Protein AF-A0A959TFT6-F1 (afdb_monomer_lite)

Sequence (84 aa):
TTYSASAADIAAGRIDFTLSSLNNGNCAPVSDQMTIWLTDGIIANAGPDQSVCVLSDHAQLQGAILNGSPTGTWTTTGSGTFSP

Structure (mmCIF, N/CA/C/O backbone):
data_AF-A0A959TFT6-F1
#
_entry.id   AF-A0A959TFT6-F1
#
loop_
_atom_site.group_PDB
_atom_site.id
_atom_site.type_symbol
_atom_site.l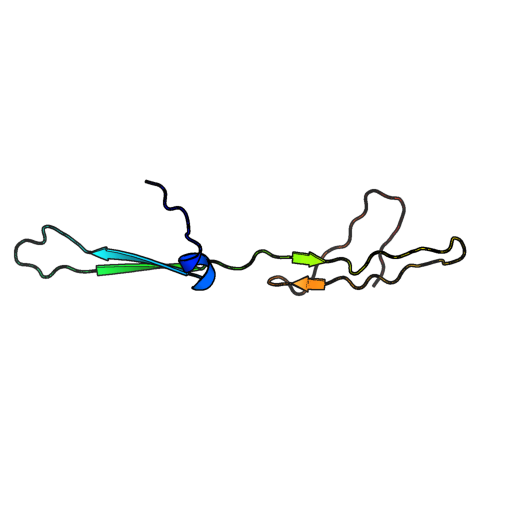abel_atom_id
_atom_site.label_alt_id
_atom_site.label_comp_id
_atom_site.label_asym_id
_atom_site.label_entity_id
_atom_site.label_seq_id
_atom_site.pdbx_PDB_ins_code
_atom_site.Cartn_x
_atom_site.Cartn_y
_atom_site.Cartn_z
_atom_site.occupancy
_atom_site.B_iso_or_equiv
_atom_site.auth_seq_id
_atom_site.auth_comp_id
_atom_site.auth_asym_id
_atom_site.auth_atom_id
_atom_site.pdbx_PDB_model_num
ATOM 1 N N . THR A 1 1 ? -0.016 1.190 24.865 1.00 71.31 1 THR A N 1
ATOM 2 C CA . THR A 1 1 ? -0.076 -0.234 24.476 1.00 71.31 1 THR A CA 1
ATOM 3 C C . THR A 1 1 ? -0.010 -0.304 22.967 1.00 71.31 1 THR A C 1
ATOM 5 O O . THR A 1 1 ? -0.666 0.499 22.321 1.00 71.31 1 THR A O 1
ATOM 8 N N . THR A 1 2 ? 0.815 -1.191 22.414 1.00 85.88 2 THR A N 1
ATOM 9 C CA . THR A 1 2 ? 1.027 -1.329 20.963 1.00 85.88 2 THR A CA 1
ATOM 10 C C . THR A 1 2 ? 0.579 -2.723 20.548 1.00 85.88 2 THR A C 1
ATOM 12 O O . THR A 1 2 ? 0.930 -3.690 21.222 1.00 85.88 2 THR A O 1
ATOM 15 N N . TYR A 1 3 ? -0.200 -2.819 19.473 1.00 91.69 3 TYR A N 1
ATOM 16 C CA . TYR A 1 3 ? -0.556 -4.085 18.838 1.00 91.69 3 TYR A CA 1
ATOM 17 C C . TYR A 1 3 ? 0.306 -4.269 17.587 1.00 91.69 3 TYR A C 1
ATOM 19 O O . TYR A 1 3 ? 0.410 -3.345 16.781 1.00 91.69 3 TYR A O 1
ATOM 27 N N . SER A 1 4 ? 0.903 -5.447 17.424 1.00 93.44 4 SER A N 1
ATOM 28 C CA . SER A 1 4 ? 1.637 -5.827 16.213 1.00 93.44 4 SER A CA 1
ATOM 29 C C . SER A 1 4 ? 0.827 -6.880 15.468 1.00 93.44 4 SER A C 1
ATOM 31 O O . SER A 1 4 ? 0.527 -7.924 16.042 1.00 93.44 4 SER A O 1
ATOM 33 N N . ALA A 1 5 ? 0.481 -6.606 14.208 1.00 93.06 5 ALA A N 1
ATOM 34 C CA . ALA A 1 5 ? -0.301 -7.524 13.385 1.00 93.06 5 ALA A CA 1
ATOM 35 C C . ALA A 1 5 ? 0.420 -8.867 13.197 1.00 93.06 5 ALA A C 1
ATOM 37 O O . ALA A 1 5 ? 1.620 -8.919 12.916 1.00 93.06 5 ALA A O 1
ATOM 38 N N . SER A 1 6 ? -0.331 -9.952 13.354 1.00 93.94 6 SER A N 1
ATOM 39 C CA . SER A 1 6 ? 0.122 -11.318 13.119 1.00 93.94 6 SER A CA 1
ATOM 40 C C . SER A 1 6 ? -0.059 -11.725 11.653 1.00 93.94 6 SER A C 1
ATOM 42 O O . SER A 1 6 ? -0.778 -11.082 10.889 1.00 93.94 6 SER A O 1
ATOM 44 N N . ALA A 1 7 ? 0.538 -12.851 11.256 1.00 93.81 7 ALA A N 1
ATOM 45 C CA . ALA A 1 7 ? 0.304 -13.427 9.930 1.00 93.81 7 ALA A CA 1
ATOM 46 C C . ALA A 1 7 ? -1.175 -13.800 9.694 1.00 93.81 7 ALA A C 1
ATOM 48 O O . ALA A 1 7 ? -1.649 -13.725 8.564 1.00 93.81 7 ALA A O 1
ATOM 49 N N . ALA A 1 8 ? -1.909 -14.168 10.751 1.00 94.81 8 ALA A N 1
ATOM 50 C CA . ALA A 1 8 ? -3.337 -14.460 10.659 1.00 94.81 8 ALA A CA 1
ATOM 51 C C . ALA A 1 8 ? -4.162 -13.192 10.392 1.00 94.81 8 ALA A C 1
ATOM 53 O O . ALA A 1 8 ? -5.081 -13.235 9.579 1.00 94.81 8 ALA A O 1
ATOM 54 N N . ASP A 1 9 ? -3.796 -12.065 11.010 1.00 94.06 9 ASP A N 1
ATOM 55 C CA . ASP A 1 9 ? -4.452 -10.774 10.761 1.00 94.06 9 ASP A CA 1
ATOM 56 C C . ASP A 1 9 ? -4.250 -10.334 9.309 1.00 94.06 9 ASP A C 1
ATOM 58 O O . ASP A 1 9 ? -5.204 -9.960 8.630 1.00 94.06 9 ASP A O 1
ATOM 62 N N . ILE A 1 10 ? -3.010 -10.439 8.816 1.00 90.69 10 ILE A N 1
ATOM 63 C CA . ILE A 1 10 ? -2.659 -10.121 7.426 1.00 90.69 10 ILE A CA 1
ATOM 64 C C . ILE A 1 10 ? -3.457 -11.009 6.465 1.00 90.69 10 ILE A C 1
ATOM 66 O O . ILE A 1 10 ? -4.057 -10.500 5.524 1.00 90.69 10 ILE A O 1
ATOM 70 N N . ALA A 1 11 ? -3.532 -12.318 6.729 1.00 90.94 11 ALA A N 1
ATOM 71 C CA . ALA A 1 11 ? -4.314 -13.244 5.911 1.00 90.94 11 ALA A CA 1
ATOM 72 C C . ALA A 1 11 ? -5.827 -12.951 5.947 1.00 90.94 11 ALA A C 1
ATOM 74 O O . ALA A 1 11 ? -6.521 -13.181 4.958 1.00 90.94 11 ALA A O 1
ATOM 75 N N . ALA A 1 12 ? -6.345 -12.440 7.067 1.00 93.44 12 ALA A N 1
ATOM 76 C CA . ALA A 1 12 ? -7.743 -12.038 7.209 1.00 93.44 12 ALA A CA 1
ATOM 77 C C . ALA A 1 12 ? -8.054 -10.660 6.590 1.00 93.44 12 ALA A C 1
ATOM 79 O O . ALA A 1 12 ? -9.230 -10.319 6.432 1.00 93.44 12 ALA A O 1
ATOM 80 N N . GLY A 1 13 ? -7.029 -9.857 6.277 1.00 93.19 13 GLY A N 1
ATOM 81 C CA . GLY A 1 13 ? -7.158 -8.514 5.703 1.00 93.19 13 GLY A CA 1
ATOM 82 C C . GLY A 1 13 ? -7.770 -7.473 6.646 1.00 93.19 13 GLY A C 1
ATOM 83 O O . GLY A 1 13 ? -8.076 -6.358 6.222 1.00 93.19 13 GLY A O 1
ATOM 84 N N . ARG A 1 14 ? -7.988 -7.804 7.925 1.00 94.38 14 ARG A N 1
ATOM 85 C CA . ARG A 1 14 ? -8.518 -6.872 8.928 1.00 94.38 14 ARG A CA 1
ATOM 86 C C . ARG A 1 14 ? -8.249 -7.337 10.356 1.00 94.38 14 ARG A C 1
ATOM 88 O O . ARG A 1 14 ? -8.010 -8.516 10.597 1.00 94.38 14 ARG A O 1
ATOM 95 N N . ILE A 1 15 ? -8.392 -6.410 11.296 1.00 96.12 15 ILE A N 1
ATOM 96 C CA . ILE A 1 15 ? -8.368 -6.647 12.740 1.00 96.12 15 ILE A CA 1
ATOM 97 C C . ILE A 1 15 ? -9.647 -6.062 13.343 1.00 96.12 15 ILE A C 1
ATOM 99 O O . ILE A 1 15 ? -9.973 -4.904 13.085 1.00 96.12 15 ILE A O 1
ATOM 103 N N . ASP A 1 16 ? -10.351 -6.847 14.155 1.00 95.19 16 ASP A N 1
ATOM 104 C CA . ASP A 1 16 ? -11.568 -6.432 14.854 1.00 95.19 16 ASP A CA 1
ATOM 105 C C . ASP A 1 16 ? -11.269 -6.240 16.351 1.00 95.19 16 ASP A C 1
ATOM 107 O O . ASP A 1 16 ? -11.058 -7.202 17.091 1.00 95.19 16 ASP A O 1
ATOM 111 N N . PHE A 1 17 ? -11.252 -4.991 16.815 1.00 95.19 17 PHE A N 1
ATOM 112 C CA . PHE A 1 17 ? -11.116 -4.654 18.231 1.00 95.19 17 PHE A CA 1
ATOM 113 C C . PHE A 1 17 ? -12.494 -4.456 18.849 1.00 95.19 17 PHE A C 1
ATOM 115 O O . PHE A 1 17 ? -13.236 -3.575 18.431 1.00 95.19 17 PHE A O 1
ATOM 122 N N . THR A 1 18 ? -12.834 -5.242 19.870 1.00 96.00 18 THR A N 1
ATOM 123 C CA . THR A 1 18 ? -14.090 -5.080 20.616 1.00 96.00 18 THR A CA 1
ATOM 124 C C . THR A 1 18 ? -13.807 -4.497 21.991 1.00 96.00 18 THR A C 1
ATOM 126 O O . THR A 1 18 ? -13.023 -5.058 22.759 1.00 96.00 18 THR A O 1
ATOM 129 N N . LEU A 1 19 ? -14.467 -3.390 22.319 1.00 95.62 19 LEU A N 1
ATOM 130 C CA . LEU A 1 19 ? -14.482 -2.822 23.657 1.00 95.62 19 LEU A CA 1
ATOM 131 C C . LEU A 1 19 ? -15.812 -3.168 24.316 1.00 95.62 19 LEU A C 1
ATOM 133 O O . LEU A 1 19 ? -16.861 -2.782 23.818 1.00 95.62 19 LEU A O 1
ATOM 137 N N . SER A 1 20 ? -15.767 -3.861 25.450 1.00 96.94 20 SER A N 1
ATOM 138 C CA . SER A 1 20 ? -16.948 -4.149 26.263 1.00 96.94 20 SER A CA 1
ATOM 139 C C . SER A 1 20 ? -16.870 -3.363 27.565 1.00 96.94 20 SER A C 1
ATOM 141 O O . SER A 1 20 ? -15.828 -3.356 28.227 1.00 96.94 20 SER A O 1
ATOM 143 N N . SER A 1 21 ? -17.963 -2.708 27.950 1.00 96.31 21 SER A N 1
ATOM 144 C CA . SER A 1 21 ? -18.027 -1.976 29.210 1.00 96.31 21 SER A CA 1
ATOM 145 C C . SER A 1 21 ? -17.963 -2.938 30.398 1.00 96.31 21 SER A C 1
ATOM 147 O O . SER A 1 21 ? -18.635 -3.972 30.429 1.00 96.31 21 SER A O 1
ATOM 149 N N . LEU A 1 22 ? -17.162 -2.587 31.402 1.00 95.06 22 LEU A N 1
ATOM 150 C CA . LEU A 1 22 ? -17.014 -3.342 32.646 1.00 95.06 22 LEU A CA 1
ATOM 151 C C . LEU A 1 22 ? -17.507 -2.497 33.827 1.00 95.06 22 LEU A C 1
ATOM 153 O O . LEU A 1 22 ? -17.559 -1.274 33.738 1.00 95.06 22 LEU A O 1
ATOM 157 N N . ASN A 1 23 ? -17.833 -3.150 34.948 1.00 93.75 23 ASN A N 1
ATOM 158 C CA . ASN A 1 23 ? -18.330 -2.509 36.178 1.00 93.75 23 ASN A CA 1
ATOM 159 C C . ASN A 1 23 ? -19.656 -1.738 36.010 1.00 93.75 23 ASN A C 1
ATOM 161 O O . ASN A 1 23 ? -19.839 -0.662 36.572 1.00 93.75 23 ASN A O 1
ATOM 165 N N . ASN A 1 24 ? -20.612 -2.313 35.278 1.00 93.56 24 ASN A N 1
ATOM 166 C CA . ASN A 1 24 ? -21.887 -1.662 34.940 1.00 93.56 24 ASN A CA 1
ATOM 167 C C . ASN A 1 24 ? -22.960 -1.709 36.054 1.00 93.56 24 ASN A C 1
ATOM 169 O O . ASN A 1 24 ? -24.113 -1.355 35.813 1.00 93.56 24 ASN A O 1
ATOM 173 N N . GLY A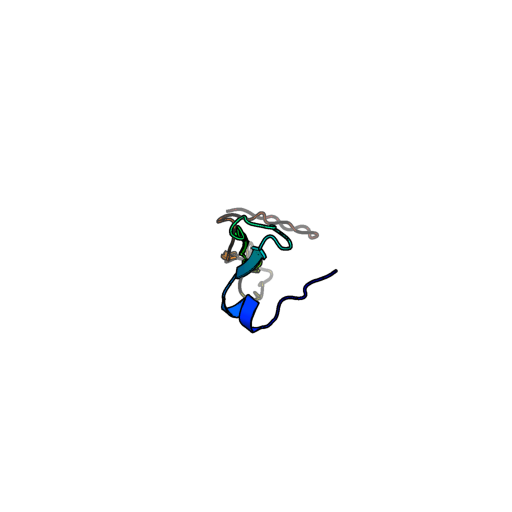 1 25 ? -22.621 -2.160 37.267 1.00 94.06 25 GLY A N 1
ATOM 174 C CA . GLY A 1 25 ? -23.587 -2.337 38.357 1.00 94.06 25 GLY A CA 1
ATOM 175 C C . GLY A 1 25 ? -24.737 -3.268 37.956 1.00 94.06 25 GLY A C 1
ATOM 176 O O . GLY A 1 25 ? -24.506 -4.428 37.628 1.00 94.06 25 GLY A O 1
ATOM 177 N N . ASN A 1 26 ? -25.967 -2.744 37.959 1.00 95.06 26 ASN A N 1
ATOM 178 C CA . ASN A 1 26 ? -27.176 -3.490 37.581 1.00 95.06 26 ASN A CA 1
ATOM 179 C C . ASN A 1 26 ? -27.488 -3.430 36.073 1.00 95.06 26 ASN A C 1
ATOM 181 O O . ASN A 1 26 ? -28.462 -4.036 35.628 1.00 95.06 26 ASN A O 1
ATOM 185 N N . CYS A 1 27 ? -26.715 -2.676 35.291 1.00 94.94 27 CYS A N 1
ATOM 186 C CA . CYS A 1 27 ? -26.905 -2.572 33.850 1.00 94.94 27 CYS A CA 1
ATOM 187 C C . CYS A 1 27 ? -26.210 -3.728 33.123 1.00 94.94 27 CYS A C 1
ATOM 189 O O . CYS A 1 27 ? -25.153 -4.207 33.540 1.00 94.94 27 CYS A O 1
ATOM 191 N N . ALA A 1 28 ? -26.780 -4.142 31.990 1.00 96.25 28 ALA A N 1
ATOM 192 C CA . ALA A 1 28 ? -26.107 -5.069 31.091 1.00 96.25 28 ALA A CA 1
ATOM 193 C C . ALA A 1 28 ? -24.846 -4.411 30.491 1.00 96.25 28 ALA A C 1
ATOM 195 O O . ALA A 1 28 ? -24.853 -3.202 30.237 1.00 96.25 28 ALA A O 1
ATOM 196 N N . PRO A 1 29 ? -23.766 -5.176 30.259 1.00 95.00 29 PRO A N 1
ATOM 197 C CA . PRO A 1 29 ? -22.614 -4.671 29.528 1.00 95.00 29 PRO A CA 1
ATOM 198 C C . PRO A 1 29 ? -22.994 -4.327 28.089 1.00 95.00 29 PRO A C 1
ATOM 200 O O . PRO A 1 29 ? -23.788 -5.026 27.458 1.00 95.00 29 PRO A O 1
ATOM 203 N N . VAL A 1 30 ? -22.396 -3.256 27.578 1.00 97.12 30 VAL A N 1
ATOM 204 C CA . VAL A 1 30 ? -22.526 -2.829 26.184 1.00 97.12 30 VAL A CA 1
ATOM 205 C C . VAL A 1 30 ? -21.167 -2.980 25.520 1.00 97.12 30 VAL A C 1
ATOM 207 O O . VAL A 1 30 ? -20.141 -2.685 26.137 1.00 97.12 30 VAL A O 1
ATOM 210 N N . SER A 1 31 ? -21.169 -3.440 24.273 1.00 97.06 31 SER A N 1
ATOM 211 C CA . SER A 1 31 ? -19.960 -3.587 23.470 1.00 97.06 31 SER A CA 1
ATOM 212 C C . SER A 1 31 ? -20.010 -2.701 22.240 1.00 97.06 31 SER A C 1
ATOM 214 O O . SER A 1 31 ? -21.077 -2.501 21.662 1.00 97.06 31 SER A O 1
ATOM 216 N N . ASP A 1 32 ? -18.842 -2.229 21.832 1.00 97.19 32 ASP A N 1
ATOM 217 C CA . ASP A 1 32 ? -18.612 -1.550 20.565 1.00 97.19 32 ASP A CA 1
ATOM 218 C C . ASP A 1 32 ? -17.420 -2.191 19.846 1.00 97.19 32 ASP A C 1
ATOM 220 O O . ASP A 1 32 ? -16.518 -2.735 20.494 1.00 97.19 32 ASP A O 1
ATOM 224 N N . GLN A 1 33 ? -17.420 -2.156 18.516 1.00 97.31 33 GLN A N 1
ATOM 225 C CA . GLN A 1 33 ? -16.404 -2.806 17.692 1.00 97.31 33 GLN A CA 1
ATOM 226 C C . GLN A 1 33 ? -15.792 -1.825 16.693 1.00 97.31 33 GLN A C 1
ATOM 228 O O . GLN A 1 33 ? -16.483 -1.181 15.907 1.00 97.31 33 GLN A O 1
ATOM 233 N N . MET A 1 34 ? -14.463 -1.779 16.678 1.00 96.12 34 MET A N 1
ATOM 234 C CA . MET A 1 34 ? -13.659 -1.058 15.704 1.00 96.12 34 MET A CA 1
ATOM 235 C C . MET A 1 34 ? -12.974 -2.047 14.763 1.00 96.12 34 MET A C 1
ATOM 237 O O . MET A 1 34 ? -12.212 -2.905 15.205 1.00 96.12 34 MET A O 1
ATOM 241 N N . THR A 1 35 ? -13.183 -1.878 13.460 1.00 96.25 35 THR A N 1
ATOM 242 C CA . THR A 1 35 ? -12.497 -2.663 12.428 1.00 96.25 35 THR A CA 1
ATOM 243 C C . THR A 1 35 ? -11.378 -1.846 11.79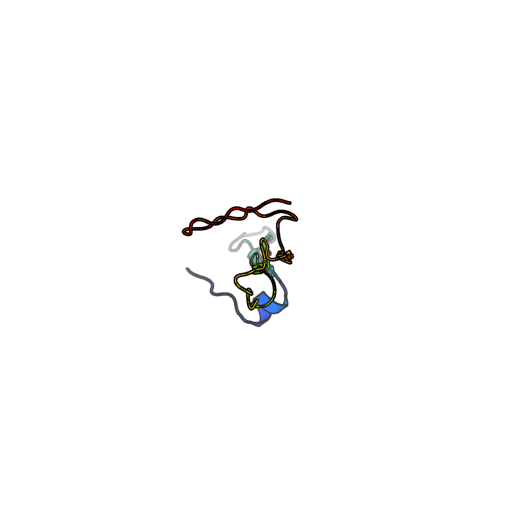2 1.00 96.25 35 THR A C 1
ATOM 245 O O . THR A 1 35 ? -11.606 -0.750 11.278 1.00 96.25 35 THR A O 1
ATOM 248 N N . ILE A 1 36 ? -10.170 -2.402 11.784 1.00 94.38 36 ILE A N 1
ATOM 249 C CA . ILE A 1 36 ? -9.022 -1.891 11.034 1.00 94.38 36 ILE A CA 1
ATOM 250 C C . ILE A 1 36 ? -8.820 -2.769 9.807 1.00 94.38 36 ILE A C 1
ATOM 252 O O . ILE A 1 36 ? -8.556 -3.957 9.950 1.00 94.38 36 ILE A O 1
ATOM 256 N N . TRP A 1 37 ? -8.900 -2.194 8.610 1.00 92.69 37 TRP A N 1
ATOM 257 C CA . TRP A 1 37 ? -8.607 -2.908 7.367 1.00 92.69 37 TRP A CA 1
ATOM 258 C C . TRP A 1 37 ? -7.111 -2.877 7.067 1.00 92.69 37 TRP A C 1
ATOM 260 O O . TRP A 1 37 ? -6.492 -1.812 7.044 1.00 92.69 37 TRP A O 1
ATOM 270 N N . LEU A 1 38 ? -6.543 -4.051 6.819 1.00 91.06 38 LEU A N 1
ATOM 271 C CA . LEU A 1 38 ? -5.181 -4.215 6.335 1.00 91.06 38 LEU A CA 1
ATOM 272 C C . LEU A 1 38 ? -5.266 -4.331 4.816 1.00 91.06 38 LEU A C 1
ATOM 274 O O . LEU A 1 38 ? -5.745 -5.329 4.285 1.00 91.06 38 LEU A O 1
ATOM 278 N N . THR A 1 39 ? -4.864 -3.271 4.127 1.00 85.00 39 THR A N 1
ATOM 279 C CA . THR A 1 39 ? -4.841 -3.241 2.663 1.00 85.00 39 THR A CA 1
ATOM 280 C C . THR A 1 39 ? -3.433 -3.513 2.171 1.00 85.00 39 THR A C 1
ATOM 282 O O . THR A 1 39 ? -2.454 -3.116 2.811 1.00 85.00 39 THR A O 1
ATOM 285 N N . ASP A 1 40 ? -3.335 -4.201 1.037 1.00 82.56 40 ASP A N 1
ATOM 286 C CA . ASP A 1 40 ? -2.057 -4.377 0.366 1.00 82.56 40 ASP A CA 1
ATOM 287 C C . ASP A 1 40 ? -1.470 -3.014 -0.009 1.00 82.56 40 ASP A C 1
ATOM 289 O O . ASP A 1 40 ? -2.182 -2.075 -0.373 1.00 82.56 40 ASP A O 1
ATOM 293 N N . GLY A 1 41 ? -0.145 -2.909 0.067 1.00 83.94 41 GLY A N 1
ATOM 294 C CA . GLY A 1 41 ? 0.556 -1.723 -0.404 1.00 83.94 41 GLY A CA 1
ATOM 295 C C . GLY A 1 41 ? 0.382 -1.524 -1.911 1.00 83.94 41 GLY A C 1
ATOM 296 O O . GLY A 1 41 ? 0.225 -2.481 -2.673 1.00 83.94 41 GLY A O 1
ATOM 297 N N . ILE A 1 42 ? 0.468 -0.268 -2.346 1.00 89.25 42 ILE A N 1
ATOM 298 C CA . ILE A 1 42 ? 0.489 0.080 -3.768 1.00 89.25 42 ILE A CA 1
ATOM 299 C C . ILE A 1 42 ? 1.827 -0.365 -4.359 1.00 89.25 42 ILE A C 1
ATOM 301 O O . ILE A 1 42 ? 2.888 -0.014 -3.838 1.00 89.25 42 ILE A O 1
ATOM 305 N N . ILE A 1 43 ? 1.780 -1.097 -5.470 1.00 91.12 43 ILE A N 1
ATOM 306 C CA . ILE A 1 43 ? 2.980 -1.541 -6.188 1.00 91.12 43 ILE A CA 1
ATOM 307 C C . ILE A 1 43 ? 3.058 -0.786 -7.510 1.00 91.12 43 ILE A C 1
ATOM 309 O O . ILE A 1 43 ? 2.143 -0.877 -8.325 1.00 91.12 43 ILE A O 1
ATOM 313 N N . ALA A 1 44 ? 4.163 -0.074 -7.736 1.00 92.56 44 ALA A N 1
ATOM 314 C CA . ALA A 1 44 ? 4.500 0.503 -9.032 1.00 92.56 44 ALA A CA 1
ATOM 315 C C . ALA A 1 44 ? 5.522 -0.396 -9.738 1.00 92.56 44 ALA A C 1
ATOM 317 O O . ALA A 1 44 ? 6.648 -0.545 -9.266 1.00 92.56 44 ALA A O 1
ATOM 318 N N . ASN A 1 45 ? 5.125 -1.006 -10.854 1.00 92.56 45 ASN A N 1
ATOM 319 C CA . ASN A 1 45 ? 5.970 -1.901 -11.640 1.00 92.56 45 ASN A CA 1
ATOM 320 C C . ASN A 1 45 ? 6.188 -1.305 -13.035 1.00 92.56 45 ASN A C 1
ATOM 322 O O . ASN A 1 45 ? 5.222 -1.059 -13.750 1.00 92.56 45 ASN A O 1
ATOM 326 N N . ALA A 1 46 ? 7.443 -1.073 -13.425 1.00 92.75 46 ALA A N 1
ATOM 327 C CA . ALA A 1 46 ? 7.786 -0.504 -14.730 1.00 92.75 46 ALA A CA 1
ATOM 328 C C . ALA A 1 46 ? 7.743 -1.523 -15.892 1.00 92.75 46 ALA A C 1
ATOM 330 O O . ALA A 1 46 ? 7.871 -1.137 -17.058 1.00 92.75 46 ALA A O 1
ATOM 331 N N . GLY A 1 47 ? 7.551 -2.804 -15.577 1.00 93.56 47 GLY A N 1
ATOM 332 C CA . GLY A 1 47 ? 7.709 -3.928 -16.491 1.00 93.56 47 GLY A CA 1
ATOM 333 C C . GLY A 1 47 ? 9.099 -4.575 -16.377 1.00 93.56 47 GLY A C 1
ATOM 334 O O . GLY A 1 47 ? 9.894 -4.192 -15.518 1.00 93.56 47 GLY A O 1
ATOM 335 N N . PRO A 1 48 ? 9.394 -5.583 -17.214 1.00 95.12 48 PRO A N 1
ATOM 336 C CA . PRO A 1 48 ? 10.691 -6.261 -17.234 1.00 95.12 48 PRO A CA 1
ATOM 337 C C . PRO A 1 48 ? 11.841 -5.346 -17.672 1.00 95.12 48 PRO A C 1
ATOM 339 O O . PRO A 1 48 ? 11.632 -4.395 -18.429 1.00 95.12 48 PRO A O 1
ATOM 342 N N . ASP A 1 49 ? 13.064 -5.701 -17.275 1.00 94.75 49 ASP A N 1
ATOM 343 C CA . ASP A 1 49 ? 14.281 -5.032 -17.740 1.00 94.75 49 ASP A CA 1
ATOM 344 C C . ASP A 1 49 ? 14.414 -5.116 -19.268 1.00 94.75 49 ASP A C 1
ATOM 346 O O . ASP A 1 49 ? 14.162 -6.157 -19.883 1.00 94.75 49 ASP A O 1
ATOM 350 N N . GLN A 1 50 ? 14.840 -4.015 -19.891 1.00 92.69 50 GLN A N 1
ATOM 351 C CA . GLN A 1 50 ? 14.956 -3.897 -21.345 1.00 92.69 50 GLN A CA 1
ATOM 352 C C . GLN A 1 50 ? 16.402 -3.642 -21.760 1.00 92.69 50 GLN A C 1
ATOM 354 O O . GLN A 1 50 ? 17.101 -2.824 -21.166 1.00 92.69 50 GLN A O 1
ATOM 359 N N . SER A 1 51 ? 16.838 -4.309 -22.830 1.00 92.81 51 SER A N 1
ATOM 360 C CA . SER A 1 51 ? 18.114 -4.022 -23.490 1.00 92.81 51 SER A CA 1
ATOM 361 C C . SER A 1 51 ? 17.885 -3.151 -24.726 1.00 92.81 51 SER A C 1
ATOM 363 O O . SER A 1 51 ? 17.423 -3.614 -25.765 1.00 92.81 51 SER A O 1
ATOM 365 N N . VAL A 1 52 ? 18.205 -1.871 -24.548 1.00 90.75 52 VAL A N 1
ATOM 366 C CA . VAL A 1 52 ? 18.204 -0.754 -25.504 1.00 90.75 52 VAL A CA 1
ATOM 367 C C . VAL A 1 52 ? 19.256 -0.831 -26.630 1.00 90.75 52 VAL A C 1
ATOM 369 O O . VAL A 1 52 ? 20.423 -0.630 -26.296 1.00 90.75 52 VAL A O 1
ATOM 372 N N . CYS A 1 53 ? 18.975 -1.075 -27.917 1.00 90.38 53 CYS A N 1
ATOM 373 C CA . CYS A 1 53 ? 20.000 -0.819 -28.949 1.00 90.38 53 CYS A CA 1
ATOM 374 C C . CYS A 1 53 ? 20.219 0.692 -29.142 1.00 90.38 53 CYS A C 1
ATOM 376 O O . CYS A 1 53 ? 19.263 1.455 -29.160 1.00 90.38 53 CYS A O 1
ATOM 378 N N . VAL A 1 54 ? 21.462 1.132 -29.377 1.00 88.00 54 VAL A N 1
ATOM 379 C CA . VAL A 1 54 ? 21.794 2.568 -29.552 1.00 88.00 54 VAL A CA 1
ATOM 380 C C . VAL A 1 54 ? 21.070 3.237 -30.731 1.00 88.00 54 VAL A C 1
ATOM 382 O O . VAL A 1 54 ? 20.909 4.450 -30.748 1.00 88.00 54 VAL A O 1
ATOM 385 N N . LEU A 1 55 ? 20.656 2.446 -31.726 1.00 89.94 55 LEU A N 1
ATOM 386 C CA . LEU A 1 55 ? 19.929 2.918 -32.907 1.00 89.94 55 LEU A CA 1
ATOM 387 C C . LEU A 1 55 ? 18.412 2.998 -32.692 1.00 89.94 55 LEU A C 1
ATOM 389 O O . LEU A 1 55 ? 17.714 3.513 -33.561 1.00 89.94 55 LEU A O 1
ATOM 393 N N . SER A 1 56 ? 17.903 2.478 -31.575 1.00 85.88 56 SER A N 1
ATOM 394 C CA . SER A 1 56 ? 16.500 2.629 -31.213 1.00 85.88 56 SER A CA 1
ATOM 395 C C . SER A 1 56 ? 16.290 4.010 -30.601 1.00 85.88 56 SER A C 1
ATOM 397 O O . SER A 1 56 ? 17.004 4.419 -29.688 1.00 85.88 56 SER A O 1
ATOM 399 N N . ASP A 1 57 ? 15.291 4.721 -31.099 1.00 86.88 57 ASP A N 1
ATOM 400 C CA . ASP A 1 57 ? 14.911 6.064 -30.661 1.00 86.88 57 ASP A CA 1
ATOM 401 C C . ASP A 1 57 ? 13.976 6.058 -29.440 1.00 86.88 57 ASP A C 1
ATOM 403 O O . ASP A 1 57 ? 13.847 7.076 -28.761 1.00 86.88 57 ASP A O 1
ATOM 407 N N . HIS A 1 58 ? 13.354 4.917 -29.125 1.00 89.31 58 HIS A N 1
ATOM 408 C CA . HIS A 1 58 ? 12.481 4.753 -27.964 1.00 89.31 58 HIS A CA 1
ATOM 409 C C . HIS A 1 58 ? 12.524 3.334 -27.369 1.00 89.31 58 HIS A C 1
ATOM 411 O O . HIS A 1 58 ? 12.954 2.370 -28.005 1.00 89.31 58 HIS A O 1
ATOM 417 N N . ALA A 1 59 ? 12.048 3.221 -26.124 1.00 91.50 59 ALA A N 1
ATOM 418 C CA . ALA A 1 59 ? 11.817 1.969 -25.410 1.00 91.50 59 ALA A CA 1
ATOM 419 C C . ALA A 1 59 ? 10.370 1.952 -24.900 1.00 91.50 59 ALA A C 1
ATOM 421 O O . ALA A 1 59 ? 9.931 2.898 -24.24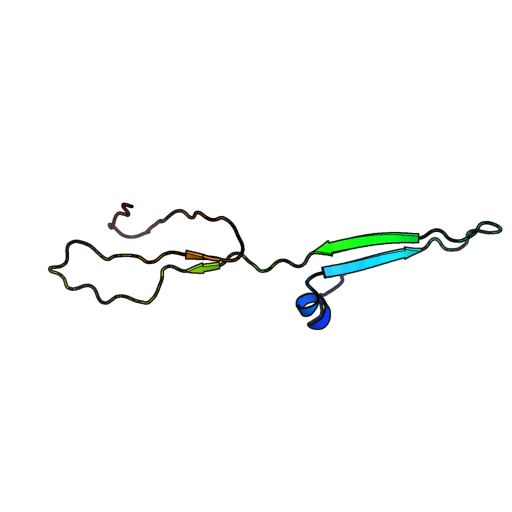3 1.00 91.50 59 ALA A O 1
ATOM 422 N N . GLN A 1 60 ? 9.616 0.898 -25.210 1.00 92.38 60 GLN A N 1
ATOM 423 C CA . GLN A 1 60 ? 8.216 0.805 -24.803 1.00 92.38 60 GLN A CA 1
ATOM 424 C C . GLN A 1 60 ? 8.116 0.293 -23.364 1.00 92.38 60 GLN A C 1
ATOM 426 O O . GLN A 1 60 ? 8.424 -0.863 -23.079 1.00 92.38 60 GLN A O 1
ATOM 431 N N . LEU A 1 61 ? 7.641 1.137 -22.452 1.00 92.38 61 LEU A N 1
ATOM 432 C CA . LEU A 1 61 ? 7.416 0.761 -21.056 1.00 92.38 61 LEU A CA 1
ATOM 433 C C . LEU A 1 61 ? 6.030 0.135 -20.882 1.00 92.38 61 LEU A C 1
ATOM 435 O O . LEU A 1 61 ? 5.045 0.611 -21.441 1.00 92.38 61 LEU A O 1
ATOM 439 N N . GLN A 1 62 ? 5.952 -0.922 -20.077 1.00 91.31 62 GLN A N 1
ATOM 440 C CA . GLN A 1 62 ? 4.703 -1.620 -19.750 1.00 91.31 62 GLN A CA 1
ATOM 441 C C . GLN A 1 62 ? 4.383 -1.400 -18.271 1.00 91.31 62 GLN A C 1
ATOM 443 O O . GLN A 1 62 ? 4.296 -2.339 -17.483 1.00 91.31 62 GLN A O 1
ATOM 448 N N . GLY A 1 63 ? 4.286 -0.122 -17.894 1.00 91.44 63 GLY A N 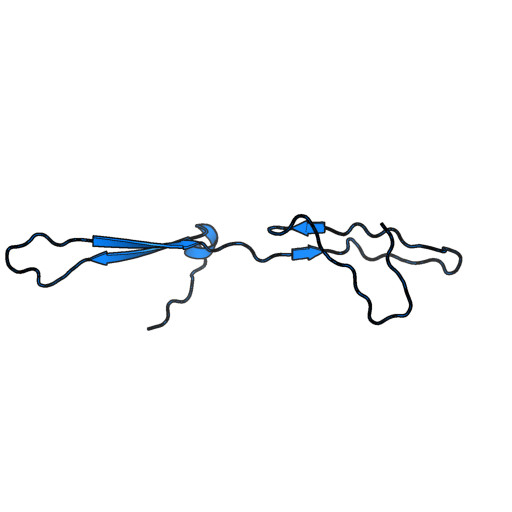1
ATOM 449 C CA . GLY A 1 63 ? 4.054 0.277 -16.513 1.00 91.44 63 GLY A CA 1
ATOM 450 C C . GLY A 1 63 ? 2.669 -0.124 -16.020 1.00 91.44 63 GLY A C 1
ATOM 451 O O . GLY A 1 63 ? 1.672 0.122 -16.696 1.00 91.44 63 GLY A O 1
ATOM 452 N N . ALA A 1 64 ? 2.611 -0.687 -14.819 1.00 91.88 64 ALA A N 1
ATOM 453 C CA . ALA A 1 64 ? 1.376 -1.028 -14.131 1.00 91.88 64 ALA A CA 1
ATOM 454 C C . ALA A 1 64 ? 1.434 -0.575 -12.668 1.00 91.88 64 ALA A C 1
ATOM 456 O O . ALA A 1 64 ? 2.448 -0.745 -11.985 1.00 91.88 64 ALA A O 1
ATOM 457 N N . ILE A 1 65 ? 0.318 -0.028 -12.185 1.00 93.19 65 ILE A N 1
ATOM 458 C CA . ILE A 1 65 ? 0.074 0.182 -10.760 1.00 93.19 65 ILE A CA 1
ATOM 459 C C . ILE A 1 65 ? -0.870 -0.924 -10.288 1.00 93.19 65 ILE A C 1
ATOM 461 O O . ILE A 1 65 ? -1.924 -1.136 -10.886 1.00 93.19 65 ILE A O 1
ATOM 465 N N . LEU A 1 66 ? -0.488 -1.640 -9.233 1.00 90.25 66 LEU A N 1
ATOM 466 C CA . LEU A 1 66 ? -1.303 -2.690 -8.620 1.00 90.25 66 LEU A CA 1
ATOM 467 C C . LEU A 1 66 ? -1.829 -2.219 -7.261 1.00 90.25 66 LEU A C 1
ATOM 469 O O . LEU A 1 66 ? -1.178 -1.423 -6.580 1.00 90.25 66 LEU A O 1
ATOM 473 N N . ASN A 1 67 ? -2.989 -2.750 -6.863 1.00 86.00 67 ASN A N 1
ATOM 474 C CA . ASN A 1 67 ? -3.597 -2.568 -5.537 1.00 86.00 67 ASN A CA 1
ATOM 475 C C . ASN A 1 67 ? -3.865 -1.105 -5.137 1.00 86.00 67 ASN A C 1
ATOM 477 O O . ASN A 1 67 ? -3.926 -0.776 -3.956 1.00 86.00 67 ASN A O 1
ATOM 481 N N . GLY A 1 68 ? -4.021 -0.205 -6.110 1.00 80.88 68 GLY A N 1
ATOM 482 C CA . GLY A 1 68 ? -4.159 1.220 -5.833 1.00 80.88 68 GLY A CA 1
ATOM 483 C C . GLY A 1 68 ? -4.789 2.007 -6.972 1.00 80.88 68 GLY A C 1
ATOM 484 O O . GLY A 1 68 ? -5.765 1.584 -7.587 1.00 80.88 68 GLY A O 1
ATOM 485 N N . SER A 1 69 ? -4.227 3.187 -7.225 1.00 83.12 69 SER A N 1
ATOM 486 C CA . SER A 1 69 ? -4.654 4.073 -8.307 1.00 83.12 69 SER A CA 1
ATOM 487 C C . SER A 1 69 ? -4.506 3.397 -9.678 1.00 83.12 69 SER A C 1
ATOM 489 O O . SER A 1 69 ? -3.493 2.741 -9.910 1.00 83.12 69 SER A O 1
ATOM 491 N N . PRO A 1 70 ? -5.437 3.611 -10.627 1.00 83.38 70 PRO A N 1
ATOM 492 C CA . PRO A 1 70 ? -5.271 3.145 -12.005 1.00 83.38 70 PRO A CA 1
ATOM 493 C C . PRO A 1 70 ? -4.175 3.910 -12.768 1.00 83.38 70 PRO A C 1
ATOM 495 O O . PRO A 1 70 ? -3.817 3.527 -13.878 1.00 83.38 70 PRO A O 1
ATOM 498 N N . THR A 1 71 ? -3.656 5.005 -12.204 1.00 87.25 71 THR A N 1
ATOM 499 C CA . THR A 1 71 ? -2.675 5.884 -12.849 1.00 87.25 71 THR A CA 1
ATOM 500 C C . THR A 1 71 ? -1.439 6.098 -11.985 1.00 87.25 71 THR A C 1
ATOM 502 O O . THR A 1 71 ? -1.530 6.152 -10.755 1.00 87.25 71 THR A O 1
ATOM 505 N N . GLY A 1 72 ? -0.304 6.323 -12.645 1.00 89.19 72 GLY A N 1
ATOM 506 C CA . GLY A 1 72 ? 0.952 6.764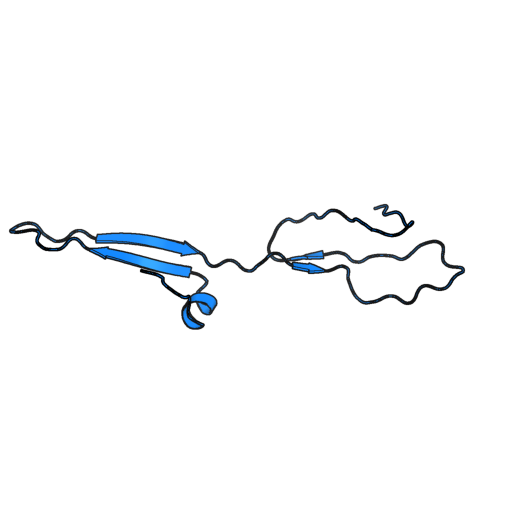 -12.041 1.00 89.19 72 GLY A CA 1
ATOM 507 C C . GLY A 1 72 ? 1.640 7.821 -12.906 1.00 89.19 72 GLY A C 1
ATOM 508 O O . GLY A 1 72 ? 1.221 8.077 -14.035 1.00 89.19 72 GLY A O 1
ATOM 509 N N . THR A 1 73 ? 2.699 8.426 -12.372 1.00 92.00 73 THR A N 1
ATOM 510 C CA . THR A 1 73 ? 3.495 9.442 -13.073 1.00 92.00 73 THR A CA 1
ATOM 511 C C . THR A 1 73 ? 4.903 8.917 -13.296 1.00 92.00 73 THR A C 1
ATOM 513 O O . THR A 1 73 ? 5.577 8.532 -12.342 1.00 92.00 73 THR A O 1
ATOM 516 N N . TRP A 1 74 ? 5.362 8.939 -14.545 1.00 92.69 74 TRP A N 1
ATOM 517 C CA . TRP A 1 74 ? 6.748 8.633 -14.874 1.00 92.69 74 TRP A CA 1
ATOM 518 C C . TRP A 1 74 ? 7.657 9.822 -14.568 1.00 92.69 74 TRP A C 1
ATOM 520 O O . TRP A 1 74 ? 7.367 10.956 -14.949 1.00 92.69 74 TRP A O 1
ATOM 530 N N . THR A 1 75 ? 8.774 9.557 -13.897 1.00 94.19 75 THR A N 1
ATOM 531 C CA . THR A 1 75 ? 9.824 10.541 -13.620 1.00 94.19 75 THR A CA 1
ATOM 532 C C . THR A 1 75 ? 11.190 9.903 -13.846 1.00 94.19 75 THR A C 1
ATOM 534 O O . THR A 1 75 ? 11.343 8.683 -13.792 1.00 94.19 75 THR A O 1
ATOM 537 N N . THR A 1 76 ? 12.195 10.720 -14.153 1.00 94.50 76 THR A N 1
ATOM 538 C CA . THR A 1 76 ? 13.573 10.259 -14.331 1.00 94.50 76 THR A CA 1
ATOM 539 C C . THR A 1 76 ? 14.542 11.287 -13.771 1.00 94.50 76 THR A C 1
ATOM 541 O O . THR A 1 76 ? 14.278 12.488 -13.809 1.00 94.50 76 THR A O 1
ATOM 544 N N . THR A 1 77 ? 15.663 10.808 -13.240 1.00 96.31 77 THR A N 1
ATOM 545 C CA . THR A 1 77 ? 16.834 11.636 -12.918 1.00 96.31 77 THR A CA 1
ATOM 546 C C . THR A 1 77 ? 17.809 11.736 -14.096 1.00 96.31 77 THR A C 1
ATOM 548 O O . THR A 1 77 ? 18.792 12.469 -14.012 1.00 96.31 77 THR A O 1
ATOM 551 N N . GLY A 1 78 ? 17.562 10.996 -15.184 1.00 93.12 78 GLY A N 1
ATOM 552 C CA . GLY A 1 78 ? 18.329 11.055 -16.426 1.00 93.12 78 GLY A CA 1
ATOM 553 C C . GLY A 1 78 ? 17.828 12.131 -17.394 1.00 93.12 78 GLY A C 1
ATOM 554 O O . GLY A 1 78 ? 16.971 12.945 -17.068 1.00 93.12 78 GLY A O 1
ATOM 555 N N . SER A 1 79 ? 18.356 12.115 -18.619 1.00 90.69 79 SER A N 1
ATOM 556 C CA . SER A 1 79 ? 18.012 13.067 -19.690 1.00 90.69 79 SER A CA 1
ATOM 557 C C . SER A 1 79 ? 16.867 12.613 -20.606 1.00 90.69 79 SER A C 1
ATOM 559 O O . SER A 1 79 ? 16.519 13.325 -21.547 1.00 90.69 79 SER A O 1
ATOM 561 N N . GLY A 1 80 ? 16.309 11.422 -20.375 1.00 89.56 80 GLY A N 1
ATOM 562 C CA . GLY A 1 80 ? 15.207 10.878 -21.169 1.00 89.56 80 GLY A CA 1
ATOM 563 C C . GLY A 1 80 ? 13.880 11.608 -20.938 1.00 89.56 80 GLY A C 1
ATOM 564 O O . GLY A 1 80 ? 13.727 12.376 -19.991 1.00 89.56 80 GLY A O 1
ATOM 565 N N . THR A 1 81 ? 12.897 11.329 -21.793 1.00 92.62 81 THR A N 1
ATOM 566 C CA . THR A 1 81 ? 11.522 11.834 -21.656 1.00 92.62 81 THR A CA 1
ATOM 567 C C . THR A 1 81 ? 10.525 10.681 -21.736 1.00 92.62 81 THR A C 1
ATOM 569 O O . THR A 1 81 ? 10.851 9.615 -22.256 1.00 92.62 81 THR A O 1
ATOM 572 N N . PHE A 1 82 ? 9.321 10.886 -21.201 1.00 93.81 82 PHE A N 1
ATOM 573 C CA . PHE A 1 82 ? 8.224 9.924 -21.276 1.00 93.81 82 PHE A CA 1
ATOM 574 C C . PHE A 1 82 ? 7.082 10.536 -22.086 1.00 93.81 82 PHE A C 1
ATOM 576 O O . PHE A 1 82 ? 6.669 11.662 -21.808 1.00 93.81 82 PHE A O 1
ATOM 583 N N . SER A 1 83 ? 6.571 9.785 -23.059 1.00 89.38 83 SER A N 1
ATOM 584 C CA . SER A 1 83 ? 5.356 10.107 -23.809 1.00 89.38 83 SER A CA 1
ATOM 585 C C . SER A 1 83 ? 4.411 8.909 -23.735 1.00 89.38 83 SER A C 1
ATOM 587 O O . SER A 1 83 ? 4.900 7.785 -23.875 1.00 89.38 83 SER A O 1
ATOM 589 N N . PRO A 1 84 ? 3.102 9.120 -23.501 1.00 82.38 84 PRO A N 1
ATOM 590 C CA . PRO A 1 84 ? 2.102 8.101 -23.796 1.00 82.38 84 PRO A CA 1
ATOM 591 C C . PRO A 1 84 ? 2.039 7.806 -25.299 1.00 82.38 84 PRO A C 1
ATOM 593 O O . PRO A 1 84 ? 2.457 8.685 -26.096 1.00 82.38 84 PRO A O 1
#

Secondary structure (DSSP, 8-state):
------HHHHHHTEEEEEEE----TTSPP-EEEEEEE-PPPPEEE--S-----TT-S------EEESS-S------SSS-----

Radius of gyration: 24.5 Å; chains: 1; bounding box: 49×28×71 Å

Foldseek 3Di:
DDDDDDPVCVVVQKDKDKDWDPPPPPDDIDIDIDIDGRFDDKDWDQDDDDDDDPPDPDDDTPIAIPRDDRDDDDDDPDPDDDDD

pLDDT: mean 91.76, std 4.42, range [71.31, 97.31]